Protein AF-A0A151JRZ3-F1 (afdb_monomer_lite)

Foldseek 3Di:
DDDDDDWDDPDPDTDDDDPPDDDPPPDDDDDDDPDDDDDPDDPDDDPVQQDDDDDDDDRGQKDWDADPVQLKIKIAHQDKDAQLDPPDCLVQRQADNGDIDDHRDIDIHPDHHPPDPPPDDD

Sequence (122 aa):
MSLTLTLSGKSSLLTANYFPAIDLSDGDYELGLMIFETYHTIPNVNESNNNDSDDDGGKYPITLRANYNTMRCEIRCAYRINFGLPNSIGSLLGFSSKRILRPRKWHESDVSINIMNVNVIR

Secondary structure (DSSP, 8-state):
---------SSSS-----SS----TTS------------S--TT--GGG----SSSS---SEEEEEETTTTEEEEEESS-EETTSTT-TTTTTTPPTT-EEPTTS-EE-SS-----------

Organism: NCBI:txid471704

pLDDT: mean 70.88, std 17.36, range [23.95, 93.06]

Structure (mmCIF, N/CA/C/O backbone):
data_AF-A0A151JRZ3-F1
#
_entry.id   AF-A0A151JRZ3-F1
#
loop_
_atom_site.group_PDB
_atom_site.id
_atom_site.type_symbol
_atom_site.label_atom_id
_atom_site.label_alt_id
_atom_site.label_comp_id
_atom_site.label_asym_id
_atom_site.label_entity_id
_atom_site.label_seq_id
_atom_site.pdbx_PDB_ins_code
_atom_site.Cartn_x
_atom_site.Cartn_y
_atom_site.Cartn_z
_atom_site.occupancy
_atom_site.B_iso_or_equiv
_atom_site.auth_seq_id
_atom_site.auth_comp_id
_atom_site.auth_asym_id
_atom_site.auth_atom_id
_atom_site.pdbx_PDB_model_num
ATOM 1 N N . MET A 1 1 ? -8.452 14.251 22.607 1.00 69.94 1 MET A N 1
ATOM 2 C CA . MET A 1 1 ? -7.819 12.991 23.067 1.00 69.94 1 MET A CA 1
ATOM 3 C C . MET A 1 1 ? -7.618 12.120 21.831 1.00 69.94 1 MET A C 1
ATOM 5 O O . MET A 1 1 ? -8.466 12.207 20.955 1.00 69.94 1 MET A O 1
ATOM 9 N N . SER A 1 2 ? -6.528 11.361 21.691 1.00 79.69 2 SER A N 1
ATOM 10 C CA . SER A 1 2 ? -6.328 10.478 20.527 1.00 79.69 2 SER A CA 1
ATOM 11 C C . SER A 1 2 ? -6.367 9.009 20.944 1.00 79.69 2 SER A C 1
ATOM 13 O O . SER A 1 2 ? -5.786 8.630 21.960 1.00 79.69 2 SER A O 1
ATOM 15 N N . LEU A 1 3 ? -7.067 8.187 20.160 1.00 84.25 3 LEU A N 1
ATOM 16 C CA . LEU A 1 3 ? -7.178 6.742 20.348 1.00 84.25 3 LEU A CA 1
ATOM 17 C C . LEU A 1 3 ? -6.501 6.044 19.166 1.00 84.25 3 LEU A C 1
ATOM 19 O O . LEU A 1 3 ? -6.858 6.289 18.017 1.00 84.25 3 LEU A O 1
ATOM 23 N N . THR A 1 4 ? -5.519 5.185 19.443 1.00 87.00 4 THR A N 1
ATOM 24 C CA . THR A 1 4 ? -4.847 4.389 18.404 1.00 87.00 4 THR A CA 1
ATOM 25 C C . THR A 1 4 ? -5.411 2.977 18.397 1.00 87.00 4 THR A C 1
ATOM 27 O O . THR A 1 4 ? -5.424 2.307 19.428 1.00 87.00 4 THR A O 1
ATOM 30 N N . LEU A 1 5 ? -5.865 2.530 17.226 1.00 84.25 5 LEU A N 1
ATOM 31 C CA . LEU A 1 5 ? -6.410 1.195 17.006 1.00 84.25 5 LEU A CA 1
ATOM 32 C C . LEU A 1 5 ? -5.445 0.390 16.132 1.00 84.25 5 LEU A C 1
ATOM 34 O O . LEU A 1 5 ? -5.109 0.816 15.028 1.00 84.25 5 LEU A O 1
ATOM 38 N N . THR A 1 6 ? -5.029 -0.785 16.605 1.00 84.12 6 THR A N 1
ATOM 39 C CA . THR A 1 6 ? -4.150 -1.688 15.849 1.00 84.12 6 THR A CA 1
ATOM 40 C C . THR A 1 6 ? -4.943 -2.883 15.345 1.00 84.12 6 THR A C 1
ATOM 42 O O . THR A 1 6 ? -5.546 -3.611 16.134 1.00 84.12 6 THR A O 1
ATOM 45 N N . LEU A 1 7 ? -4.906 -3.110 14.032 1.00 81.75 7 LEU A N 1
ATOM 46 C CA . LEU A 1 7 ? -5.458 -4.299 13.394 1.00 81.75 7 LEU A CA 1
ATOM 47 C C . LEU A 1 7 ? -4.323 -5.068 12.721 1.00 81.75 7 LEU A C 1
ATOM 49 O O . LEU A 1 7 ? -3.520 -4.491 11.995 1.00 81.75 7 LEU A O 1
ATOM 53 N N . SER A 1 8 ? -4.264 -6.378 12.951 1.00 80.19 8 SER A N 1
ATOM 54 C CA . SER A 1 8 ? -3.290 -7.259 12.309 1.00 80.19 8 SER A CA 1
ATOM 55 C C . SER A 1 8 ? -3.963 -8.547 11.854 1.00 80.19 8 SER A C 1
ATOM 57 O O . SER A 1 8 ? -4.920 -9.021 12.466 1.00 80.19 8 SER A O 1
ATOM 59 N N . GLY A 1 9 ? -3.487 -9.105 10.747 1.00 71.00 9 GLY A N 1
ATOM 60 C CA . GLY A 1 9 ? -4.049 -10.318 10.176 1.00 71.00 9 GLY A CA 1
ATOM 61 C C . GLY A 1 9 ? -3.301 -10.752 8.925 1.00 71.00 9 GLY A C 1
ATOM 62 O O . GLY A 1 9 ? -2.465 -10.027 8.395 1.00 71.00 9 GLY A O 1
ATOM 63 N N . LYS A 1 10 ? -3.604 -11.966 8.461 1.00 64.69 10 LYS A N 1
ATOM 64 C CA . LYS A 1 10 ? -3.050 -12.548 7.224 1.00 64.69 10 LYS A CA 1
ATOM 65 C C . LYS A 1 10 ? -4.019 -12.449 6.037 1.00 64.69 10 LYS A C 1
ATOM 67 O O . LYS A 1 10 ? -3.771 -13.040 4.994 1.00 64.69 10 LYS A O 1
ATOM 72 N N . SER A 1 11 ? -5.143 -11.761 6.226 1.00 61.94 11 SER A N 1
ATOM 73 C CA . SER A 1 11 ? -6.214 -11.610 5.242 1.00 61.94 11 SER A CA 1
ATOM 74 C C . SER A 1 11 ? -6.179 -10.216 4.619 1.00 61.94 11 SER A C 1
ATOM 76 O O . SER A 1 11 ? -5.674 -9.273 5.224 1.00 61.94 11 SER A O 1
ATOM 78 N N . SER A 1 12 ? -6.760 -10.075 3.427 1.00 59.16 12 SER A N 1
ATOM 79 C CA . SER A 1 12 ? -7.015 -8.777 2.792 1.00 59.16 12 SER A CA 1
ATOM 80 C C . SER A 1 12 ? -8.120 -7.974 3.490 1.00 59.16 12 SER A C 1
ATOM 82 O O . SER A 1 12 ? -8.258 -6.781 3.236 1.00 59.16 12 SER A O 1
ATOM 84 N N . LEU A 1 13 ? -8.914 -8.623 4.347 1.00 66.19 13 LEU A N 1
ATOM 85 C CA . LEU A 1 13 ? -9.920 -7.996 5.198 1.00 66.19 13 LEU A CA 1
ATOM 86 C C . LEU A 1 13 ? -9.453 -8.072 6.657 1.00 66.19 13 LEU A C 1
ATOM 88 O O . LEU A 1 13 ? -9.290 -9.169 7.197 1.00 66.19 13 LEU A O 1
ATOM 92 N N . LEU A 1 14 ? -9.260 -6.915 7.290 1.00 76.88 14 LEU A N 1
ATOM 93 C CA . LEU A 1 14 ? -8.973 -6.806 8.719 1.00 76.88 14 LEU A CA 1
ATOM 94 C C . LEU A 1 14 ? -10.233 -6.335 9.447 1.00 76.88 14 LEU A C 1
ATOM 96 O O . LEU A 1 14 ? -10.863 -5.358 9.049 1.00 76.88 14 LEU A O 1
ATOM 100 N N . THR A 1 15 ? -10.612 -7.037 10.511 1.00 82.50 15 THR A N 1
ATOM 101 C CA . THR A 1 15 ? -11.787 -6.709 11.326 1.00 82.50 15 THR A CA 1
ATOM 102 C C . THR A 1 15 ? -11.433 -6.893 12.793 1.00 82.50 15 THR A C 1
ATOM 104 O O . THR A 1 15 ? -10.765 -7.861 13.152 1.00 82.50 15 THR A O 1
ATOM 107 N N . ALA A 1 16 ? -11.876 -5.965 13.634 1.00 83.44 16 ALA A N 1
ATOM 108 C CA . ALA A 1 16 ? -11.714 -6.023 15.078 1.00 83.44 16 ALA A CA 1
ATOM 109 C C . ALA A 1 16 ? -13.037 -5.636 15.745 1.00 83.44 16 ALA A C 1
ATOM 111 O O . ALA A 1 16 ? -13.743 -4.755 15.257 1.00 83.44 16 ALA A O 1
ATOM 112 N N . ASN A 1 17 ? -13.360 -6.300 16.854 1.00 88.44 17 ASN A N 1
ATOM 113 C CA . ASN A 1 17 ? -14.512 -5.973 17.687 1.00 88.44 17 ASN A CA 1
ATOM 114 C C . ASN A 1 17 ? -13.999 -5.338 18.976 1.00 88.44 17 ASN A C 1
ATOM 116 O O . ASN A 1 17 ? -13.174 -5.937 19.666 1.00 88.44 17 ASN A O 1
ATOM 120 N N . TYR A 1 18 ? -14.492 -4.148 19.301 1.00 85.62 18 TYR A N 1
ATOM 121 C CA . TYR A 1 18 ? -14.115 -3.432 20.515 1.00 85.62 18 TYR A CA 1
ATOM 122 C C . TYR A 1 18 ? -15.245 -3.520 21.539 1.00 85.62 18 TYR A C 1
ATOM 124 O O . TYR A 1 18 ? -16.408 -3.289 21.202 1.00 85.62 18 TYR A O 1
ATOM 132 N N . PHE A 1 19 ? -14.897 -3.881 22.777 1.00 87.31 19 PHE A N 1
ATOM 133 C CA . PHE A 1 19 ? -15.814 -3.856 23.912 1.00 87.31 19 PHE A CA 1
ATOM 134 C C . PHE A 1 19 ? -15.153 -3.148 25.110 1.00 87.31 19 PHE A C 1
ATOM 136 O O . PHE A 1 19 ? -14.069 -3.572 25.519 1.00 87.31 19 PHE A O 1
ATOM 143 N N . PRO A 1 20 ? -15.778 -2.105 25.689 1.00 88.69 20 PRO A N 1
ATOM 144 C CA . PRO A 1 20 ? -17.051 -1.506 25.272 1.00 88.69 20 PRO A CA 1
ATOM 145 C C . PRO A 1 20 ? -16.971 -0.872 23.871 1.00 88.69 20 PRO A C 1
ATOM 147 O O . PRO A 1 20 ? -15.883 -0.682 23.328 1.00 88.69 20 PRO A O 1
ATOM 150 N N . ALA A 1 21 ? -18.132 -0.602 23.268 1.00 89.25 21 ALA A N 1
ATOM 151 C CA . ALA A 1 21 ? -18.189 0.084 21.981 1.00 89.25 21 ALA A CA 1
ATOM 152 C C . ALA A 1 21 ? -17.517 1.460 22.088 1.00 89.25 21 ALA A C 1
ATOM 154 O O . ALA A 1 21 ? -17.606 2.120 23.124 1.00 89.25 21 ALA A O 1
ATOM 155 N N . ILE A 1 22 ? -16.844 1.875 21.016 1.00 89.12 22 ILE A N 1
ATOM 156 C CA . ILE A 1 22 ? -16.230 3.200 20.950 1.00 89.12 22 ILE A CA 1
ATOM 157 C C . ILE A 1 22 ? -17.366 4.220 20.854 1.00 89.12 22 ILE A C 1
ATOM 159 O O . ILE A 1 22 ? -18.084 4.252 19.855 1.00 89.12 22 ILE A O 1
ATOM 163 N N . ASP A 1 23 ? -17.538 5.007 21.911 1.00 89.88 23 ASP A N 1
ATOM 164 C CA . ASP A 1 23 ? -18.489 6.110 21.949 1.00 89.88 23 ASP A CA 1
ATOM 165 C C . ASP A 1 23 ? -17.858 7.341 21.293 1.00 89.88 23 ASP A C 1
ATOM 167 O O . ASP A 1 23 ? -16.753 7.744 21.650 1.00 89.88 23 ASP A O 1
ATOM 171 N N . LEU A 1 24 ? -18.551 7.888 20.298 1.00 89.81 24 LEU A N 1
ATOM 172 C CA . LEU A 1 24 ? -18.152 9.073 19.535 1.00 89.81 24 LEU A CA 1
ATOM 173 C C . LEU A 1 24 ? -19.215 10.177 19.648 1.00 89.81 24 LEU A C 1
ATOM 175 O O . LEU A 1 24 ? -19.258 11.084 18.822 1.00 89.81 24 LEU A O 1
ATOM 179 N N . SER A 1 25 ? -20.138 10.066 20.609 1.00 91.94 25 SER A N 1
ATOM 180 C CA . SER A 1 25 ? -21.281 10.977 20.745 1.00 91.94 25 SER A CA 1
ATOM 181 C C . SER A 1 25 ? -20.929 12.350 21.323 1.00 91.94 25 SER A C 1
ATOM 183 O O . SER A 1 25 ? -21.756 13.259 21.288 1.00 91.94 25 SER A O 1
ATOM 185 N N . ASP A 1 26 ? -19.717 12.520 21.842 1.00 93.06 26 ASP A N 1
ATOM 186 C CA . ASP A 1 26 ? -19.262 13.710 22.558 1.00 93.06 26 ASP A CA 1
ATOM 187 C C . ASP A 1 26 ? -18.564 14.757 21.672 1.00 93.06 26 ASP A C 1
ATOM 189 O O . ASP A 1 26 ? -18.202 15.824 22.173 1.00 93.06 26 ASP A O 1
ATOM 193 N N . GLY A 1 27 ? -18.405 14.517 20.365 1.00 88.94 27 GLY A N 1
ATOM 194 C CA . GLY A 1 27 ? -17.852 15.530 19.466 1.00 88.94 27 GLY A CA 1
ATOM 195 C C . GLY A 1 27 ? -17.570 15.078 18.035 1.00 88.94 27 GLY A C 1
ATOM 196 O O . GLY A 1 27 ? -17.942 13.987 17.609 1.00 88.94 27 GLY A O 1
ATOM 197 N N . ASP A 1 28 ? -16.889 15.956 17.297 1.00 91.31 28 ASP A N 1
ATOM 198 C CA . ASP A 1 28 ? -16.458 15.716 15.921 1.00 91.31 28 ASP A CA 1
ATOM 199 C C . ASP A 1 28 ? -15.077 15.043 15.907 1.00 91.31 28 ASP A C 1
ATOM 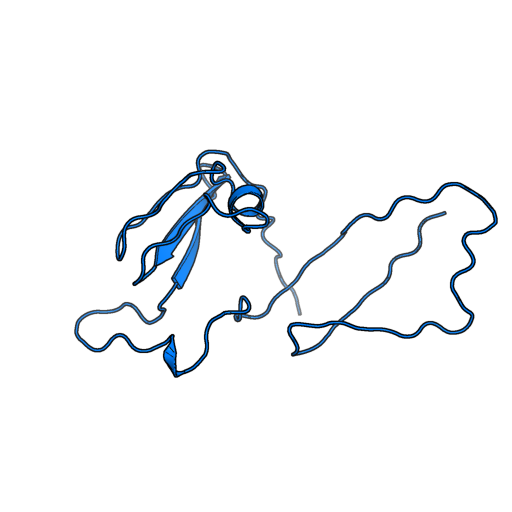201 O O . ASP A 1 28 ? -14.082 15.608 16.371 1.00 91.31 28 ASP A O 1
ATOM 205 N N . TYR A 1 29 ? -15.017 13.828 15.362 1.00 88.00 29 TYR A N 1
ATOM 206 C CA . TYR A 1 29 ? -13.808 13.008 15.306 1.00 88.00 29 TYR A CA 1
ATOM 207 C C . TYR A 1 29 ? -13.313 12.814 13.875 1.00 88.00 29 TYR A C 1
ATOM 209 O O . TYR A 1 29 ? -14.094 12.598 12.949 1.00 88.00 29 TYR A O 1
ATOM 217 N N . GLU A 1 30 ? -11.993 12.797 13.709 1.00 86.88 30 GLU A N 1
ATOM 218 C CA . GLU A 1 30 ? -11.333 12.478 12.445 1.00 86.88 30 GLU A CA 1
ATOM 219 C C . GLU A 1 30 ? -10.600 11.135 12.539 1.00 86.88 30 GLU A C 1
ATOM 221 O O . GLU A 1 30 ? -10.008 10.792 13.566 1.00 86.88 30 GLU A O 1
ATOM 226 N N . LEU A 1 31 ? -10.617 10.371 11.443 1.00 83.31 31 LEU A N 1
ATOM 227 C CA . LEU A 1 31 ? -9.893 9.107 11.322 1.00 83.31 31 LEU A CA 1
ATOM 228 C C . LEU A 1 31 ? -8.649 9.300 10.454 1.00 83.31 31 LEU A C 1
ATOM 230 O O . LEU A 1 31 ? -8.747 9.632 9.274 1.00 83.31 31 LEU A O 1
ATOM 234 N N . GLY A 1 32 ? -7.477 9.043 11.035 1.00 78.75 32 GLY A N 1
ATOM 235 C CA . GLY A 1 32 ? -6.191 9.079 10.343 1.00 78.75 32 GLY A CA 1
ATOM 236 C C . GLY A 1 32 ? -5.519 7.709 10.331 1.00 78.75 32 GLY A C 1
ATOM 237 O O . GLY A 1 32 ? -5.413 7.051 11.366 1.00 78.75 32 GLY A O 1
ATOM 238 N N . LEU A 1 33 ? -5.026 7.281 9.167 1.00 75.38 33 LEU A N 1
ATOM 239 C CA . LEU A 1 33 ? -4.161 6.106 9.071 1.00 75.38 33 LEU A CA 1
ATOM 240 C C . LEU A 1 33 ? -2.758 6.481 9.560 1.00 75.38 33 LEU A C 1
ATOM 242 O O . LEU A 1 33 ? -2.043 7.212 8.880 1.00 75.38 33 LEU A O 1
ATOM 246 N N . MET A 1 34 ? -2.370 5.977 10.732 1.00 73.12 34 MET A N 1
ATOM 247 C CA . MET A 1 34 ? -1.046 6.256 11.296 1.00 73.12 34 MET A CA 1
ATOM 248 C C . MET A 1 34 ? 0.044 5.389 10.648 1.00 73.12 34 MET A C 1
ATOM 250 O O . MET A 1 34 ? 1.091 5.901 10.263 1.00 73.12 34 MET A O 1
ATOM 254 N N . ILE A 1 35 ? -0.189 4.074 10.546 1.00 74.19 35 ILE A N 1
ATOM 255 C CA . ILE A 1 35 ? 0.802 3.079 10.106 1.00 74.19 35 ILE A CA 1
ATOM 256 C C . ILE A 1 35 ? 0.099 1.992 9.280 1.00 74.19 35 ILE A C 1
ATOM 258 O O . ILE A 1 35 ? -0.978 1.527 9.650 1.00 74.19 35 ILE A O 1
ATOM 262 N N . PHE A 1 36 ? 0.727 1.565 8.181 1.00 74.94 36 PHE A N 1
ATOM 263 C CA . PHE A 1 36 ? 0.307 0.412 7.381 1.00 74.94 36 PHE A CA 1
ATOM 264 C C . PHE A 1 36 ? 1.521 -0.451 7.039 1.00 74.94 36 PHE A C 1
ATOM 266 O O . PHE A 1 36 ? 2.393 -0.040 6.274 1.00 74.94 36 PHE A O 1
ATOM 273 N N . GLU A 1 37 ? 1.567 -1.654 7.604 1.00 66.56 37 GLU A N 1
ATOM 274 C CA . GLU A 1 37 ? 2.651 -2.612 7.400 1.00 66.56 37 GLU A CA 1
ATOM 275 C C . GLU A 1 37 ? 2.127 -3.849 6.674 1.00 66.56 37 GLU A C 1
ATOM 277 O O . GLU A 1 37 ? 1.135 -4.457 7.077 1.00 66.56 37 GLU A O 1
ATOM 282 N N . THR A 1 38 ? 2.813 -4.252 5.604 1.00 61.25 38 THR A N 1
ATOM 283 C CA . THR A 1 38 ? 2.529 -5.508 4.902 1.00 61.25 38 THR A CA 1
ATOM 284 C C . THR A 1 38 ? 3.816 -6.302 4.749 1.00 61.25 38 THR A C 1
ATOM 286 O O . THR A 1 38 ? 4.847 -5.776 4.332 1.0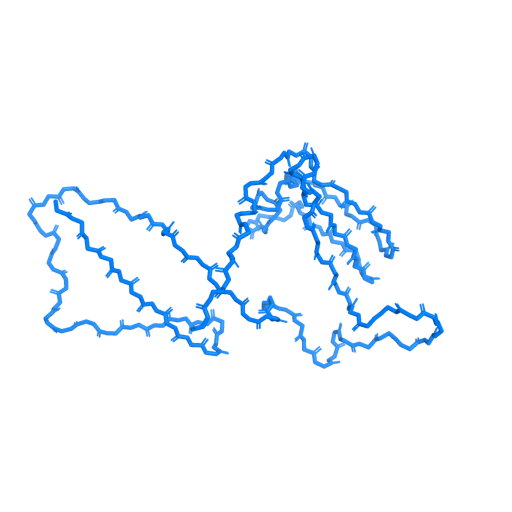0 61.25 38 THR A O 1
ATOM 289 N N . TYR A 1 39 ? 3.768 -7.587 5.093 1.00 50.28 39 TYR A N 1
ATOM 290 C CA . TYR A 1 39 ? 4.909 -8.483 4.952 1.00 50.28 39 TYR A CA 1
ATOM 291 C C . TYR A 1 39 ? 4.826 -9.201 3.601 1.00 50.28 39 TYR A C 1
ATOM 293 O O . TYR A 1 39 ? 4.062 -10.150 3.442 1.00 50.28 39 TYR A O 1
ATOM 301 N N . HIS A 1 40 ? 5.625 -8.745 2.631 1.00 46.25 40 HIS A N 1
ATOM 302 C CA . HIS A 1 40 ? 5.931 -9.418 1.354 1.00 46.25 40 HIS A CA 1
ATOM 303 C C . HIS A 1 40 ? 4.754 -9.784 0.427 1.00 46.25 40 HIS A C 1
ATOM 305 O O . HIS A 1 40 ? 4.983 -10.393 -0.613 1.00 46.25 40 HIS A O 1
ATOM 311 N N . THR A 1 41 ? 3.513 -9.409 0.747 1.00 43.06 41 THR A N 1
ATOM 312 C CA . THR A 1 41 ? 2.340 -9.731 -0.076 1.00 43.06 41 THR A CA 1
ATOM 313 C C . THR A 1 41 ? 1.432 -8.515 -0.166 1.00 43.06 41 THR A C 1
ATOM 315 O O . THR A 1 41 ? 0.595 -8.270 0.698 1.00 43.06 41 THR A O 1
ATOM 318 N N . ILE A 1 42 ? 1.601 -7.738 -1.234 1.00 48.38 42 ILE A N 1
ATOM 319 C CA . ILE A 1 42 ? 0.555 -6.820 -1.683 1.00 48.38 42 ILE A CA 1
ATOM 320 C C . ILE A 1 42 ? -0.579 -7.703 -2.228 1.00 48.38 42 ILE A C 1
ATOM 322 O O . ILE A 1 42 ? -0.300 -8.627 -3.000 1.00 48.38 42 ILE A O 1
ATOM 326 N N . PRO A 1 43 ? -1.843 -7.475 -1.840 1.00 40.38 43 PRO A N 1
ATOM 327 C CA . PRO A 1 43 ? -2.950 -8.350 -2.202 1.00 40.38 43 PRO A CA 1
ATOM 328 C C . PRO A 1 43 ? -3.270 -8.234 -3.700 1.00 40.38 43 PRO A C 1
ATOM 330 O O . PRO A 1 43 ? -4.071 -7.395 -4.088 1.00 40.38 43 PRO A O 1
ATOM 333 N N . ASN A 1 44 ? -2.611 -9.045 -4.539 1.00 41.72 44 ASN A N 1
ATOM 334 C CA . ASN A 1 44 ? -3.113 -9.543 -5.836 1.00 41.72 44 ASN A CA 1
ATOM 335 C C . ASN A 1 44 ? -2.207 -10.614 -6.502 1.00 41.72 44 ASN A C 1
ATOM 337 O O . ASN A 1 44 ? -2.287 -10.837 -7.713 1.00 41.72 44 ASN A O 1
ATOM 341 N N . VAL A 1 45 ? -1.299 -11.248 -5.750 1.00 40.94 45 VAL A N 1
ATOM 342 C CA . VAL A 1 45 ? -0.371 -12.263 -6.277 1.00 40.94 45 VAL A CA 1
ATOM 343 C C . VAL A 1 45 ? -0.802 -13.631 -5.749 1.00 40.94 45 VAL A C 1
ATOM 345 O O . VAL A 1 45 ? -0.557 -13.958 -4.594 1.00 40.94 45 VAL A O 1
ATOM 348 N N . ASN A 1 46 ? -1.496 -14.409 -6.576 1.00 43.38 46 ASN A N 1
ATOM 349 C CA . ASN A 1 46 ? -1.771 -15.827 -6.333 1.00 43.38 46 ASN A CA 1
ATOM 350 C C . ASN A 1 46 ? -0.836 -16.682 -7.219 1.00 43.38 46 ASN A C 1
ATOM 352 O O . ASN A 1 46 ? -0.146 -16.144 -8.090 1.00 43.38 46 ASN A O 1
ATOM 356 N N . GLU A 1 47 ? -0.806 -18.001 -7.018 1.00 41.53 47 GLU A N 1
ATOM 357 C CA . GLU A 1 47 ? 0.045 -18.912 -7.806 1.00 41.53 47 GLU A CA 1
ATOM 358 C C . GLU A 1 47 ? -0.214 -18.814 -9.322 1.00 41.53 47 GLU A C 1
ATOM 360 O O . GLU A 1 47 ? 0.722 -18.919 -10.109 1.00 41.53 47 GLU A O 1
ATOM 365 N N . SER A 1 48 ? -1.447 -18.501 -9.745 1.00 45.06 48 SER A N 1
ATOM 366 C CA . SER A 1 48 ? -1.784 -18.297 -11.163 1.00 45.06 48 SER A CA 1
ATOM 367 C C . SER A 1 48 ? -1.259 -16.983 -11.760 1.00 45.06 48 SER A C 1
ATOM 369 O O . SER A 1 48 ? -1.151 -16.870 -12.977 1.00 45.06 48 SER A O 1
ATOM 371 N N . ASN A 1 49 ? -0.907 -15.999 -10.927 1.00 47.03 49 ASN A N 1
ATOM 372 C CA . ASN A 1 49 ? -0.398 -14.685 -11.341 1.00 47.03 49 ASN A CA 1
ATOM 373 C C . ASN A 1 49 ? 1.132 -14.580 -11.159 1.00 47.03 49 ASN A C 1
ATOM 375 O O . ASN A 1 49 ? 1.719 -13.534 -11.443 1.00 47.03 49 ASN A O 1
ATOM 379 N N . ASN A 1 50 ? 1.761 -15.650 -10.656 1.00 40.38 50 ASN A N 1
ATOM 380 C CA . ASN A 1 50 ? 3.163 -15.741 -10.245 1.00 40.38 50 ASN A CA 1
ATOM 381 C C . ASN A 1 50 ? 3.938 -16.809 -11.040 1.00 40.38 50 ASN A C 1
ATOM 383 O O . ASN A 1 50 ? 4.713 -17.569 -10.465 1.00 40.38 50 ASN A O 1
ATOM 387 N N . ASN A 1 51 ? 3.728 -16.892 -12.353 1.00 39.28 51 ASN A N 1
ATOM 388 C CA . ASN A 1 51 ? 4.563 -17.726 -13.214 1.00 39.28 51 ASN A CA 1
ATOM 389 C C . ASN A 1 51 ? 5.201 -16.870 -14.311 1.00 39.28 51 ASN A C 1
ATOM 391 O O . ASN A 1 51 ? 4.497 -16.339 -15.167 1.00 39.28 51 ASN A O 1
ATOM 395 N N . ASP A 1 52 ? 6.524 -16.737 -14.259 1.00 42.78 52 ASP A N 1
ATOM 396 C CA . ASP A 1 52 ? 7.336 -16.337 -15.407 1.00 42.78 52 ASP A CA 1
ATOM 397 C C . ASP A 1 52 ? 8.569 -17.255 -15.429 1.00 42.78 52 ASP A C 1
ATOM 399 O O . ASP A 1 52 ? 9.551 -17.041 -14.720 1.00 42.78 52 ASP A O 1
ATOM 403 N N . SER A 1 53 ? 8.440 -18.350 -16.172 1.00 44.59 53 SER A N 1
ATOM 404 C CA . SER A 1 53 ? 9.537 -19.163 -16.709 1.00 44.59 53 SER A CA 1
ATOM 405 C C . SER A 1 53 ? 9.851 -18.579 -18.097 1.00 44.59 53 SER A C 1
ATOM 407 O O . SER A 1 53 ? 8.935 -18.211 -18.826 1.00 44.59 53 SER A O 1
ATOM 409 N N . ASP A 1 54 ? 11.078 -18.386 -18.560 1.00 54.25 54 ASP A N 1
ATOM 410 C CA . ASP A 1 54 ? 12.392 -18.816 -18.110 1.00 54.25 54 ASP A CA 1
ATOM 411 C C . ASP A 1 54 ? 13.428 -17.776 -18.581 1.00 54.25 54 ASP A C 1
ATOM 413 O O . ASP A 1 54 ? 13.206 -17.049 -19.552 1.00 54.25 54 ASP A O 1
ATOM 417 N N . ASP A 1 55 ? 14.580 -17.804 -17.917 1.00 55.38 55 ASP A N 1
ATOM 418 C CA . ASP A 1 55 ? 15.870 -17.222 -18.300 1.00 55.38 55 ASP A CA 1
ATOM 419 C C . ASP A 1 55 ? 16.207 -15.801 -17.781 1.00 55.38 55 ASP A C 1
ATOM 421 O O . ASP A 1 55 ? 15.695 -14.766 -18.207 1.00 55.38 55 ASP A O 1
ATOM 425 N N . ASP A 1 56 ? 17.137 -15.826 -16.820 1.00 49.84 56 ASP A N 1
ATOM 426 C CA . ASP A 1 56 ? 17.890 -14.755 -16.158 1.00 49.84 56 ASP A CA 1
ATOM 427 C C . ASP A 1 56 ? 17.163 -13.802 -15.168 1.00 49.84 56 ASP A C 1
ATOM 429 O O . ASP A 1 56 ? 16.867 -12.632 -15.420 1.00 49.84 56 ASP A O 1
ATOM 433 N N . GLY A 1 57 ? 16.969 -14.294 -13.934 1.00 48.84 57 GLY A N 1
ATOM 434 C CA . GLY A 1 57 ? 17.223 -13.477 -12.733 1.00 48.84 57 GLY A CA 1
ATOM 435 C C . GLY A 1 57 ? 16.137 -12.513 -12.221 1.00 48.84 57 GLY A C 1
ATOM 436 O O . GLY A 1 57 ? 16.476 -11.510 -11.592 1.00 48.84 57 GLY A O 1
ATOM 437 N N . GLY A 1 58 ? 14.840 -12.784 -12.417 1.00 45.62 58 GLY A N 1
ATOM 438 C CA . GLY A 1 58 ? 13.751 -11.902 -11.952 1.00 45.62 58 GLY A CA 1
ATOM 439 C C . GLY A 1 58 ? 12.605 -12.615 -11.232 1.00 45.62 58 GLY A C 1
ATOM 440 O O . GLY A 1 58 ? 11.552 -12.832 -11.810 1.00 45.62 58 GLY A O 1
ATOM 441 N N . LYS A 1 59 ? 12.789 -12.918 -9.945 1.00 52.81 59 LYS A N 1
ATOM 442 C CA . LYS A 1 59 ? 11.929 -13.753 -9.078 1.00 52.81 59 LYS A CA 1
ATOM 443 C C . LYS A 1 59 ? 10.495 -13.238 -8.793 1.00 52.81 59 LYS A C 1
ATOM 445 O O . LYS A 1 59 ? 9.791 -13.883 -8.023 1.00 52.81 59 LYS A O 1
ATOM 450 N N . TYR A 1 60 ? 10.038 -12.108 -9.352 1.00 52.41 60 TYR A N 1
ATOM 451 C CA . TYR A 1 60 ? 8.766 -11.492 -8.930 1.00 52.41 60 TYR A CA 1
ATOM 452 C C . TYR A 1 60 ? 7.946 -10.880 -10.088 1.00 52.41 60 TYR A C 1
ATOM 454 O O . TYR A 1 60 ? 8.465 -10.021 -10.807 1.00 52.41 60 TYR A O 1
ATOM 462 N N . PRO A 1 61 ? 6.645 -11.221 -10.228 1.00 64.38 61 PRO A N 1
ATOM 463 C CA . PRO A 1 61 ? 5.753 -10.719 -11.282 1.00 64.38 61 PRO A CA 1
ATOM 464 C C . PRO A 1 61 ? 5.510 -9.212 -11.172 1.00 64.38 61 PRO A C 1
ATOM 466 O O . PRO A 1 61 ? 5.196 -8.558 -12.164 1.00 64.38 61 PRO A O 1
ATOM 469 N N . ILE A 1 62 ? 5.701 -8.649 -9.979 1.00 69.12 62 ILE A N 1
ATOM 470 C CA . ILE A 1 62 ? 5.715 -7.219 -9.698 1.00 69.12 62 ILE A CA 1
ATOM 471 C C . ILE A 1 62 ? 6.838 -6.934 -8.698 1.00 69.12 62 ILE A C 1
ATOM 473 O O . ILE A 1 62 ? 6.963 -7.601 -7.677 1.00 69.12 62 ILE A O 1
ATOM 477 N N . THR A 1 63 ? 7.686 -5.961 -9.003 1.00 72.69 63 THR A N 1
ATOM 478 C CA . THR A 1 63 ? 8.754 -5.476 -8.127 1.00 72.69 63 THR A CA 1
ATOM 479 C C . THR A 1 63 ? 8.550 -3.987 -7.909 1.00 72.69 63 THR A C 1
ATOM 481 O O . THR A 1 63 ? 8.379 -3.237 -8.871 1.00 72.69 63 THR A O 1
ATOM 484 N N . LEU A 1 64 ? 8.581 -3.572 -6.647 1.00 73.50 64 LEU A N 1
ATOM 485 C CA . LEU A 1 64 ? 8.513 -2.183 -6.213 1.00 73.50 64 LEU A CA 1
ATOM 486 C C . LEU A 1 64 ? 9.782 -1.867 -5.433 1.00 73.50 64 LEU A C 1
ATOM 488 O O . LEU A 1 64 ? 10.205 -2.664 -4.597 1.00 73.50 64 LEU A O 1
ATOM 492 N N . ARG A 1 65 ? 10.381 -0.710 -5.687 1.00 70.88 65 ARG A N 1
ATOM 493 C CA . ARG A 1 65 ? 11.496 -0.195 -4.891 1.00 70.88 65 ARG A CA 1
ATOM 494 C C . ARG A 1 65 ? 11.387 1.314 -4.744 1.00 70.88 65 ARG A C 1
ATOM 496 O O . ARG A 1 65 ? 10.823 1.983 -5.603 1.00 70.88 65 ARG A O 1
ATOM 503 N N . ALA A 1 66 ? 11.928 1.840 -3.655 1.00 72.62 66 ALA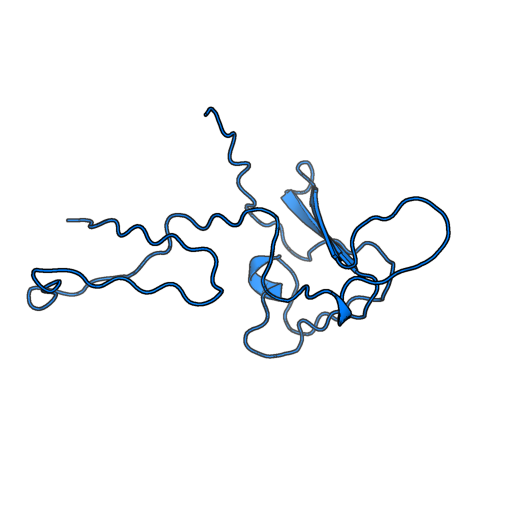 A N 1
ATOM 504 C CA . ALA A 1 66 ? 12.080 3.274 -3.474 1.00 72.62 66 ALA A CA 1
ATOM 505 C C . ALA A 1 66 ? 13.440 3.717 -4.025 1.00 72.62 66 ALA A C 1
ATOM 507 O O . ALA A 1 66 ? 14.460 3.081 -3.755 1.00 72.62 66 ALA A O 1
ATOM 508 N N . ASN A 1 67 ? 13.463 4.826 -4.758 1.00 74.69 67 ASN A N 1
ATOM 509 C CA . ASN A 1 67 ? 14.688 5.549 -5.057 1.00 74.69 67 ASN A CA 1
ATOM 510 C C . ASN A 1 67 ? 14.867 6.646 -4.005 1.00 74.69 67 ASN A C 1
ATOM 512 O O . ASN A 1 67 ? 14.226 7.693 -4.071 1.00 74.69 67 ASN A O 1
ATOM 516 N N . TYR A 1 68 ? 15.743 6.403 -3.030 1.00 71.06 68 TYR A N 1
ATOM 517 C CA . TYR A 1 68 ? 15.983 7.327 -1.917 1.00 71.06 68 TYR A CA 1
ATOM 518 C C . TYR A 1 68 ? 16.629 8.654 -2.342 1.00 71.06 68 TYR A C 1
ATOM 520 O O . TYR A 1 68 ? 16.519 9.631 -1.610 1.00 71.06 68 TYR A O 1
ATOM 528 N N . ASN A 1 69 ? 17.251 8.721 -3.526 1.00 76.44 69 ASN A N 1
ATOM 529 C CA . ASN A 1 69 ? 17.817 9.969 -4.044 1.00 76.44 69 ASN A CA 1
ATOM 530 C C . ASN A 1 69 ? 16.730 10.889 -4.612 1.00 76.44 69 ASN A C 1
ATOM 532 O O . ASN A 1 69 ? 16.775 12.098 -4.410 1.00 76.44 69 ASN A O 1
ATOM 536 N N . THR A 1 70 ? 15.752 10.325 -5.330 1.00 77.38 70 THR A N 1
ATOM 537 C CA . THR A 1 70 ? 14.655 11.095 -5.948 1.00 77.38 70 THR A CA 1
ATOM 538 C C . THR A 1 70 ? 13.393 11.135 -5.083 1.00 77.38 70 THR A C 1
ATOM 540 O O . THR A 1 70 ? 12.451 11.874 -5.380 1.00 77.38 70 THR A O 1
ATOM 543 N N . MET A 1 71 ? 13.371 10.354 -3.998 1.00 79.12 71 MET A N 1
ATOM 544 C CA . MET A 1 71 ? 12.195 10.059 -3.177 1.00 79.12 71 MET A CA 1
ATOM 545 C C . MET A 1 71 ? 11.017 9.539 -4.011 1.00 79.12 71 MET A C 1
ATOM 547 O O . MET A 1 71 ? 9.873 9.876 -3.737 1.00 79.12 71 MET A O 1
ATOM 551 N N . ARG A 1 72 ? 11.270 8.761 -5.068 1.00 82.25 72 ARG A N 1
ATOM 552 C CA . ARG A 1 72 ? 10.231 8.255 -5.985 1.00 82.25 72 ARG A CA 1
ATOM 553 C C . ARG A 1 72 ? 10.085 6.740 -5.912 1.00 82.25 72 ARG A C 1
ATOM 555 O O . ARG A 1 72 ? 11.012 6.029 -5.525 1.00 82.25 72 ARG A O 1
ATOM 562 N N . CYS A 1 73 ? 8.911 6.245 -6.296 1.00 81.00 73 CYS A N 1
ATOM 563 C CA . CYS A 1 73 ? 8.665 4.817 -6.469 1.00 81.00 73 CYS A CA 1
ATOM 564 C C . CYS A 1 73 ? 9.187 4.364 -7.825 1.00 81.00 73 CYS A C 1
ATOM 566 O O . CYS A 1 73 ? 8.904 5.006 -8.831 1.00 81.00 73 CYS A O 1
ATOM 568 N N . GLU A 1 74 ? 9.836 3.213 -7.889 1.00 83.56 74 GLU A N 1
ATOM 569 C CA . GLU A 1 74 ? 10.092 2.508 -9.135 1.00 83.56 74 GLU A CA 1
ATOM 570 C C . GLU A 1 74 ? 9.352 1.175 -9.128 1.00 83.56 74 GLU A C 1
ATOM 572 O O . GLU A 1 74 ? 9.436 0.395 -8.177 1.00 83.56 74 GLU A O 1
ATOM 577 N N . ILE A 1 75 ? 8.643 0.902 -10.217 1.00 83.50 75 ILE A N 1
ATOM 578 C CA . ILE A 1 75 ? 7.840 -0.304 -10.392 1.00 83.50 75 ILE A CA 1
ATOM 579 C C . ILE A 1 75 ? 8.220 -1.007 -11.693 1.00 83.50 75 ILE A C 1
ATOM 581 O O . ILE A 1 75 ? 8.360 -0.383 -12.748 1.00 83.50 75 ILE A O 1
ATOM 585 N N . ARG A 1 76 ? 8.360 -2.328 -11.630 1.00 80.81 76 ARG A N 1
ATOM 586 C CA . ARG A 1 76 ? 8.478 -3.219 -12.787 1.00 80.81 76 ARG A CA 1
ATOM 587 C C . ARG A 1 76 ? 7.469 -4.335 -12.617 1.00 80.81 76 ARG A C 1
ATOM 589 O O . ARG A 1 76 ? 7.360 -4.904 -11.541 1.00 80.81 76 ARG A O 1
ATOM 596 N N . CYS A 1 77 ? 6.738 -4.657 -13.671 1.00 77.75 77 CYS A N 1
ATOM 597 C CA . CYS A 1 77 ? 5.755 -5.733 -13.645 1.00 77.75 77 CYS A CA 1
ATOM 598 C C . CYS A 1 77 ? 5.824 -6.524 -14.944 1.00 77.75 77 CYS A C 1
ATOM 600 O O . CYS A 1 77 ? 6.047 -5.933 -16.000 1.00 77.75 77 CYS A O 1
ATOM 602 N N . ALA A 1 78 ? 5.637 -7.839 -14.879 1.00 73.75 78 ALA A N 1
ATOM 603 C CA . ALA A 1 78 ? 5.542 -8.705 -16.052 1.00 73.75 78 ALA A CA 1
ATOM 604 C C . ALA A 1 78 ? 4.334 -8.344 -16.934 1.00 73.75 78 ALA A C 1
ATOM 606 O O . ALA A 1 78 ? 4.362 -8.576 -18.138 1.00 73.75 78 ALA A O 1
ATOM 607 N N . TYR A 1 79 ? 3.320 -7.700 -16.351 1.00 79.25 79 TYR A N 1
ATOM 608 C CA . TYR A 1 79 ? 2.079 -7.309 -17.008 1.00 79.25 79 TYR A CA 1
ATOM 609 C C . TYR A 1 79 ? 1.906 -5.789 -17.082 1.00 79.25 79 TYR A C 1
ATOM 611 O O . TYR A 1 79 ? 2.607 -5.002 -16.441 1.00 79.25 79 TYR A O 1
ATOM 619 N N . ARG A 1 80 ? 0.940 -5.362 -17.898 1.00 81.00 80 ARG A N 1
ATOM 620 C CA . ARG A 1 80 ? 0.559 -3.954 -18.042 1.00 81.00 80 ARG A CA 1
ATOM 621 C C . ARG A 1 80 ? -0.160 -3.493 -16.775 1.00 81.00 80 ARG A C 1
ATOM 623 O O . ARG A 1 80 ? -1.110 -4.139 -16.349 1.00 81.00 80 ARG A O 1
ATOM 630 N N . ILE A 1 81 ? 0.233 -2.344 -16.226 1.00 83.12 81 ILE A N 1
ATOM 631 C CA . ILE A 1 81 ? -0.445 -1.731 -15.071 1.00 83.12 81 ILE A CA 1
ATOM 632 C C . ILE A 1 81 ? -1.245 -0.524 -15.549 1.00 83.12 81 ILE A C 1
ATOM 634 O O . ILE A 1 81 ? -0.731 0.294 -16.312 1.00 83.12 81 ILE A O 1
ATOM 638 N N . ASN A 1 82 ? -2.499 -0.408 -15.112 1.00 83.69 82 ASN A N 1
ATOM 639 C CA . ASN A 1 82 ? -3.382 0.699 -15.465 1.00 83.69 82 ASN A CA 1
ATOM 640 C C . ASN A 1 82 ? -3.838 1.459 -14.209 1.00 83.69 82 ASN A C 1
ATOM 642 O O . ASN A 1 82 ? -4.745 1.017 -13.509 1.00 83.69 82 ASN A O 1
ATOM 646 N N . PHE A 1 83 ? -3.247 2.630 -13.967 1.00 84.69 83 PHE A N 1
ATOM 647 C CA . PHE A 1 83 ? -3.662 3.580 -12.927 1.00 84.69 83 PHE A CA 1
ATOM 648 C C . PHE A 1 83 ? -4.741 4.565 -13.410 1.00 84.69 83 PHE A C 1
ATOM 650 O O . PHE A 1 83 ? -5.072 5.534 -12.733 1.00 84.69 83 PHE A O 1
ATOM 657 N N . GLY A 1 84 ? -5.295 4.359 -14.607 1.00 78.56 84 GLY A N 1
ATOM 658 C CA . GLY A 1 84 ? -6.465 5.088 -15.102 1.00 78.56 84 GLY A CA 1
ATOM 659 C C . GLY A 1 84 ? -7.790 4.621 -14.517 1.00 78.56 84 GLY A C 1
ATOM 660 O O . GLY A 1 84 ? -8.796 5.297 -14.711 1.00 78.56 84 GLY A O 1
ATOM 661 N N . LEU A 1 85 ? -7.801 3.492 -13.808 1.00 77.12 85 LEU A N 1
ATOM 662 C CA . LEU A 1 85 ? -8.992 3.005 -13.127 1.00 77.12 85 LEU A CA 1
ATOM 663 C C . LEU A 1 85 ? -9.236 3.800 -11.830 1.00 77.12 85 LEU A C 1
ATOM 665 O O . LEU A 1 85 ? -8.270 4.116 -11.121 1.00 77.12 85 LEU A O 1
ATOM 669 N N . PRO A 1 86 ? -10.504 4.118 -11.502 1.00 74.56 86 PRO A N 1
ATOM 670 C CA . PRO A 1 86 ? -10.844 4.701 -10.209 1.00 74.56 86 PRO A CA 1
ATOM 671 C C . PRO A 1 86 ? -10.441 3.746 -9.076 1.00 74.56 86 PRO A C 1
ATOM 673 O O . PRO A 1 86 ? -10.422 2.530 -9.264 1.00 74.56 86 PRO A O 1
ATOM 676 N N . ASN A 1 87 ? -10.111 4.300 -7.905 1.00 73.88 87 ASN A N 1
ATOM 677 C CA . ASN A 1 87 ? -9.659 3.549 -6.722 1.00 73.88 87 ASN A CA 1
ATOM 678 C C . ASN A 1 87 ? -8.383 2.711 -6.939 1.00 73.88 87 ASN A C 1
ATOM 680 O O . ASN A 1 87 ? -8.170 1.705 -6.266 1.00 73.88 87 ASN A O 1
ATOM 684 N N . SER A 1 88 ? -7.518 3.115 -7.874 1.00 73.31 88 SER A N 1
ATOM 685 C CA . SER A 1 88 ? -6.199 2.498 -8.019 1.00 73.31 88 SER A CA 1
ATOM 686 C C . SER A 1 88 ? -5.216 3.014 -6.963 1.00 73.31 88 SER A C 1
ATOM 688 O O . SER A 1 88 ? -5.273 4.167 -6.542 1.00 73.31 88 SER A O 1
ATOM 690 N N . ILE A 1 89 ? -4.240 2.181 -6.600 1.00 74.81 89 ILE A N 1
ATOM 691 C CA . ILE A 1 89 ? -3.135 2.543 -5.694 1.00 74.81 89 ILE A CA 1
ATOM 692 C C . ILE A 1 89 ? -2.115 3.506 -6.342 1.00 74.81 89 ILE A C 1
ATOM 694 O O . ILE A 1 89 ? -1.089 3.826 -5.748 1.00 74.81 89 ILE A O 1
ATOM 698 N N . GLY A 1 90 ? -2.377 3.966 -7.574 1.00 79.56 90 GLY A N 1
ATOM 699 C CA . GLY A 1 90 ? -1.467 4.815 -8.342 1.00 79.56 90 GLY A CA 1
ATOM 700 C C . GLY A 1 90 ? -1.101 6.092 -7.600 1.00 79.56 90 GLY A C 1
ATOM 701 O O . GLY A 1 90 ? 0.082 6.384 -7.473 1.00 79.56 90 GLY A O 1
ATOM 702 N N . SER A 1 91 ? -2.086 6.786 -7.024 1.00 80.12 91 SER A N 1
ATOM 703 C CA . SER A 1 91 ? -1.854 8.009 -6.245 1.00 80.12 91 SER A CA 1
ATOM 704 C C . SER A 1 91 ? -0.964 7.769 -5.024 1.00 80.12 91 SER A C 1
ATOM 706 O O . SER A 1 91 ? -0.057 8.558 -4.777 1.00 80.12 91 SER A O 1
ATOM 708 N N . LEU A 1 92 ? -1.164 6.655 -4.310 1.00 76.62 92 LEU A N 1
ATOM 709 C CA . LEU A 1 92 ? -0.340 6.267 -3.160 1.00 76.62 92 LEU A CA 1
ATOM 710 C C . LEU A 1 92 ? 1.113 5.982 -3.567 1.00 76.62 92 LEU A C 1
ATOM 712 O O . LEU A 1 92 ? 2.043 6.326 -2.846 1.00 76.62 92 LEU A O 1
ATOM 716 N N . LEU A 1 93 ? 1.309 5.380 -4.741 1.00 78.19 93 LEU A N 1
ATOM 717 C CA . LEU A 1 93 ? 2.629 5.106 -5.312 1.00 78.19 93 LEU A CA 1
ATOM 718 C C . LEU A 1 93 ? 3.208 6.294 -6.105 1.00 78.19 93 LEU A C 1
ATOM 720 O O . LEU A 1 93 ? 4.276 6.166 -6.701 1.00 78.19 93 LEU A O 1
ATOM 724 N N . GLY A 1 94 ? 2.526 7.443 -6.135 1.00 85.06 94 GLY A N 1
ATOM 725 C CA . GLY A 1 94 ? 2.988 8.664 -6.802 1.00 85.06 94 GLY A CA 1
ATOM 726 C C . GLY A 1 94 ? 2.827 8.673 -8.323 1.00 85.06 94 GLY A C 1
ATOM 727 O O . GLY A 1 94 ? 3.461 9.478 -9.005 1.00 85.06 94 GLY A O 1
ATOM 728 N N . PHE A 1 95 ? 2.020 7.774 -8.879 1.00 87.50 95 PHE A N 1
ATOM 729 C CA . PHE A 1 95 ? 1.661 7.737 -10.294 1.00 87.50 95 PHE A CA 1
ATOM 730 C C . PHE A 1 95 ? 0.370 8.521 -10.539 1.00 87.50 95 PHE A C 1
ATOM 732 O O . PHE A 1 95 ? -0.619 8.383 -9.818 1.00 87.50 95 PHE A O 1
ATOM 739 N N . SER A 1 96 ? 0.361 9.318 -11.601 1.00 87.19 96 SER A N 1
ATOM 740 C CA . SER A 1 96 ? -0.795 10.115 -12.000 1.00 87.19 96 SER A CA 1
ATOM 741 C C . SER A 1 96 ? -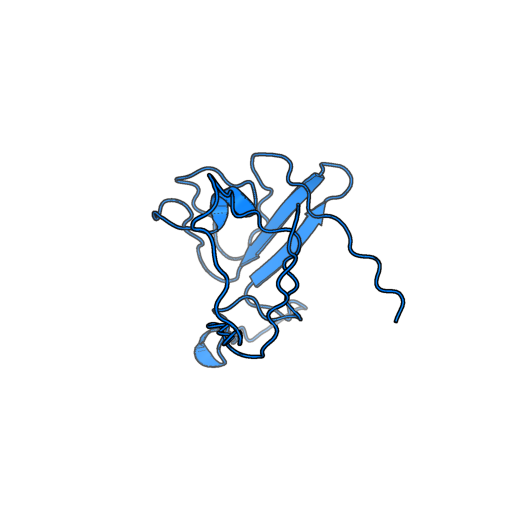1.975 9.233 -12.403 1.00 87.19 96 SER A C 1
ATOM 743 O O . SER A 1 96 ? -1.822 8.199 -13.065 1.00 87.19 96 SER A O 1
ATOM 745 N N . SER A 1 97 ? -3.181 9.679 -12.053 1.00 73.00 97 SER A N 1
ATOM 746 C CA . SER A 1 97 ? -4.420 9.083 -12.541 1.00 73.00 97 SER A CA 1
ATOM 747 C C . SER A 1 97 ? -4.420 9.151 -14.072 1.00 73.00 97 SER A C 1
ATOM 749 O O . SER A 1 97 ? -4.176 10.209 -14.647 1.00 73.00 97 SER A O 1
ATOM 751 N N . LYS A 1 98 ? -4.658 8.010 -14.737 1.00 80.25 98 LYS A N 1
ATOM 752 C CA . LYS A 1 98 ? -4.522 7.747 -16.201 1.00 80.25 98 LYS A CA 1
ATOM 753 C C . LYS A 1 98 ? -3.179 7.184 -16.660 1.00 80.25 98 LYS A C 1
ATOM 755 O O . LYS A 1 98 ? -3.038 6.856 -17.840 1.00 80.25 98 LYS A O 1
ATOM 760 N N . ARG A 1 99 ? -2.203 7.005 -15.772 1.00 83.25 99 ARG A N 1
ATOM 761 C CA . ARG A 1 99 ? -0.921 6.426 -16.171 1.00 83.25 99 ARG A CA 1
ATOM 762 C C . ARG A 1 99 ? -1.043 4.930 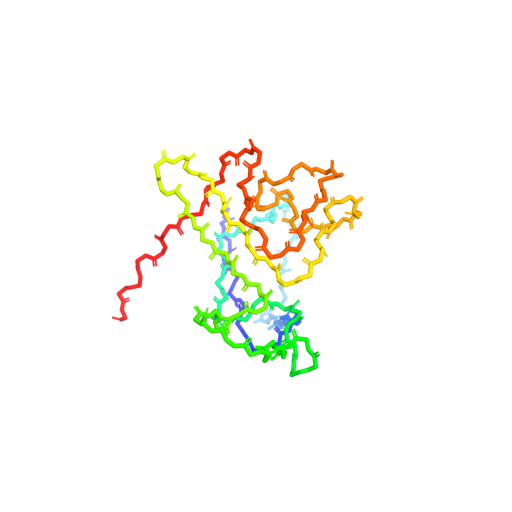-16.458 1.00 83.25 99 ARG A C 1
ATOM 764 O O . ARG A 1 99 ? -1.613 4.165 -15.686 1.00 83.25 99 ARG A O 1
ATOM 771 N N . ILE A 1 100 ? -0.478 4.516 -17.588 1.00 86.12 100 ILE A N 1
ATOM 772 C CA . ILE A 1 100 ? -0.436 3.122 -18.025 1.00 86.12 100 ILE A CA 1
ATOM 773 C C . ILE A 1 100 ? 1.025 2.715 -18.178 1.00 86.12 100 ILE A C 1
ATOM 775 O O . ILE A 1 100 ? 1.759 3.292 -18.982 1.00 86.12 100 ILE A O 1
ATOM 779 N N . LEU A 1 101 ? 1.439 1.701 -17.427 1.00 86.81 101 LEU A N 1
ATOM 780 C CA . LEU A 1 101 ? 2.811 1.219 -17.417 1.00 86.81 101 LEU A CA 1
ATOM 781 C C . LEU A 1 101 ? 2.978 0.034 -18.359 1.00 86.81 101 LEU A C 1
ATOM 783 O O . LEU A 1 101 ? 2.165 -0.894 -18.379 1.00 86.81 101 LEU A O 1
ATOM 787 N N . ARG A 1 102 ? 4.053 0.075 -19.146 1.00 85.75 102 ARG A N 1
ATOM 788 C CA . ARG A 1 102 ? 4.395 -0.994 -20.086 1.00 85.75 102 ARG A CA 1
ATOM 789 C C . ARG A 1 102 ? 4.973 -2.212 -19.348 1.00 85.75 102 ARG A C 1
ATOM 791 O O . ARG A 1 102 ? 5.783 -2.002 -18.441 1.00 85.75 102 ARG A O 1
ATOM 798 N N . PRO A 1 103 ? 4.625 -3.439 -19.772 1.00 83.06 103 PRO A N 1
ATOM 799 C CA . PRO A 1 103 ? 5.200 -4.674 -19.244 1.00 83.06 103 PRO A CA 1
ATOM 800 C C . PRO A 1 103 ? 6.731 -4.706 -19.284 1.00 83.06 103 PRO A C 1
ATOM 802 O O . PRO A 1 103 ? 7.352 -4.102 -20.161 1.00 83.06 103 PRO A O 1
ATOM 805 N N . ARG A 1 104 ? 7.324 -5.444 -18.342 1.00 79.81 104 ARG A N 1
ATOM 806 C CA . ARG A 1 104 ? 8.749 -5.794 -18.202 1.00 79.81 104 ARG A CA 1
ATOM 807 C C . ARG A 1 104 ? 9.734 -4.618 -18.190 1.00 79.81 104 ARG A C 1
ATOM 809 O O . ARG A 1 104 ? 10.942 -4.842 -18.217 1.00 79.81 104 ARG A O 1
ATOM 816 N N . LYS A 1 105 ? 9.245 -3.384 -18.050 1.00 84.69 105 LYS A N 1
ATOM 817 C CA . LYS A 1 105 ? 10.036 -2.150 -17.988 1.00 84.69 105 LYS A CA 1
ATOM 818 C C . LYS A 1 105 ? 9.932 -1.505 -16.604 1.00 84.69 105 LYS A C 1
ATOM 820 O O . LYS A 1 105 ? 8.874 -1.556 -15.984 1.00 84.69 105 LYS A O 1
ATOM 825 N N . TRP A 1 106 ? 11.021 -0.890 -16.148 1.00 87.56 106 TRP A N 1
ATOM 826 C CA . TRP A 1 106 ? 11.016 -0.030 -14.966 1.00 87.56 106 TRP A CA 1
ATOM 827 C C . TRP A 1 106 ? 10.347 1.312 -15.266 1.00 87.56 106 TRP A C 1
ATOM 829 O O . TRP A 1 106 ? 10.644 1.954 -16.278 1.00 87.56 106 TRP A O 1
ATOM 839 N N . HIS A 1 107 ? 9.459 1.736 -14.372 1.00 89.38 107 HIS A N 1
ATOM 840 C CA . HIS A 1 107 ? 8.796 3.034 -14.425 1.00 89.38 107 HIS A CA 1
ATOM 841 C C . HIS A 1 107 ? 8.938 3.738 -13.084 1.00 89.38 107 HIS A C 1
ATOM 843 O O . HIS A 1 107 ? 8.636 3.148 -12.053 1.00 89.38 107 HIS A O 1
ATOM 849 N N . GLU A 1 108 ? 9.357 4.998 -13.117 1.00 90.81 108 GLU A N 1
ATOM 850 C CA . GLU A 1 108 ? 9.447 5.856 -11.933 1.00 90.81 108 GLU A CA 1
ATOM 851 C C . GLU A 1 108 ? 8.135 6.631 -11.727 1.00 90.81 108 GLU A C 1
ATOM 853 O O . GLU A 1 108 ? 7.501 7.012 -12.714 1.00 90.81 108 GLU A O 1
ATOM 858 N N . SER A 1 109 ? 7.721 6.868 -10.483 1.00 88.94 109 SER A N 1
ATOM 859 C CA . SER A 1 109 ? 6.555 7.680 -10.123 1.00 88.94 109 SER A CA 1
ATOM 860 C C . SER A 1 109 ? 6.685 9.126 -10.614 1.00 88.94 109 SER A C 1
ATOM 862 O O . SER A 1 109 ? 7.782 9.649 -10.803 1.00 88.94 109 SER A O 1
ATOM 864 N N . ASP A 1 110 ? 5.549 9.773 -10.873 1.00 88.94 110 ASP A N 1
ATOM 865 C CA . ASP A 1 110 ? 5.508 11.152 -11.382 1.00 88.94 110 ASP A CA 1
ATOM 866 C C . ASP A 1 110 ? 5.851 12.164 -10.281 1.00 88.94 110 ASP A C 1
ATOM 868 O O . ASP A 1 110 ? 6.499 13.182 -10.532 1.00 88.94 110 ASP A O 1
ATOM 872 N N . VAL A 1 111 ? 5.445 11.857 -9.048 1.00 85.88 111 VAL A N 1
ATOM 873 C CA . VAL A 1 111 ? 5.726 12.661 -7.857 1.00 85.88 111 VAL A CA 1
ATOM 874 C C . VAL A 1 111 ? 6.562 11.880 -6.855 1.00 85.88 111 VAL A C 1
ATOM 876 O O . VAL A 1 111 ? 6.548 10.644 -6.830 1.00 85.88 111 VAL A O 1
ATOM 879 N N . SER A 1 112 ? 7.300 12.620 -6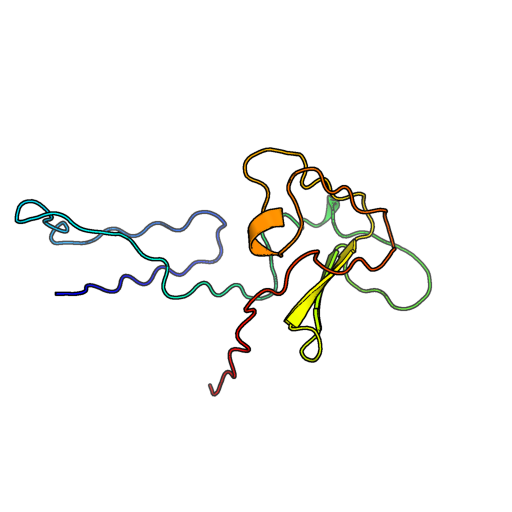.031 1.00 79.75 112 SER A N 1
ATOM 880 C CA . SER A 1 112 ? 7.968 12.048 -4.870 1.00 79.75 112 SER A CA 1
ATOM 881 C C . SER A 1 112 ? 6.928 11.521 -3.884 1.00 79.75 112 SER A C 1
ATOM 883 O O . SER A 1 112 ? 5.889 12.145 -3.669 1.00 79.75 112 SER A O 1
ATOM 885 N N . ILE A 1 113 ? 7.210 10.368 -3.294 1.00 67.50 113 ILE A N 1
ATOM 886 C CA . ILE A 1 113 ? 6.380 9.724 -2.289 1.00 67.50 113 ILE A CA 1
ATOM 887 C C . ILE A 1 113 ? 7.194 9.460 -1.035 1.00 67.50 113 ILE A C 1
ATOM 889 O O . ILE A 1 113 ? 8.350 9.040 -1.086 1.00 67.50 113 ILE A O 1
ATOM 893 N N . ASN A 1 114 ? 6.567 9.689 0.113 1.00 57.34 114 ASN A N 1
ATOM 894 C CA . ASN A 1 114 ? 7.181 9.405 1.396 1.00 57.34 114 ASN A CA 1
ATOM 895 C C . ASN A 1 114 ? 7.045 7.907 1.714 1.00 57.34 114 ASN A C 1
ATOM 897 O O . ASN A 1 114 ? 6.181 7.507 2.491 1.00 57.34 114 ASN A O 1
ATOM 901 N N . ILE A 1 115 ? 7.871 7.062 1.086 1.00 54.38 115 ILE A N 1
ATOM 902 C CA . ILE A 1 115 ? 8.062 5.685 1.561 1.00 54.38 115 ILE A CA 1
ATOM 903 C C . ILE A 1 115 ? 9.026 5.778 2.740 1.00 54.38 115 ILE A C 1
ATOM 905 O O . ILE A 1 115 ? 10.243 5.688 2.567 1.00 54.38 115 ILE A O 1
ATOM 909 N N . MET A 1 116 ? 8.492 6.019 3.937 1.00 48.00 116 MET A N 1
ATOM 910 C CA . MET A 1 116 ? 9.311 5.990 5.144 1.00 48.00 116 MET A CA 1
ATOM 911 C C . MET A 1 116 ? 9.944 4.601 5.277 1.00 48.00 116 MET A C 1
ATOM 913 O O . MET A 1 116 ? 9.248 3.587 5.310 1.00 48.00 116 MET A O 1
ATOM 917 N N . ASN A 1 117 ? 11.277 4.562 5.317 1.00 38.19 117 ASN A N 1
ATOM 918 C CA . ASN A 1 117 ? 12.022 3.352 5.628 1.00 38.19 117 ASN A CA 1
ATOM 919 C C . ASN A 1 117 ? 11.751 2.993 7.095 1.00 38.19 117 ASN A C 1
ATOM 921 O O . ASN A 1 117 ? 12.246 3.672 7.995 1.00 38.19 117 ASN A O 1
ATOM 925 N N . VAL A 1 118 ? 10.949 1.958 7.344 1.00 35.88 118 VAL A N 1
ATOM 926 C CA . VAL A 1 118 ? 10.793 1.414 8.694 1.00 35.88 118 VAL A CA 1
ATOM 927 C C . VAL A 1 118 ? 12.025 0.556 8.974 1.00 35.88 118 VAL A C 1
ATOM 929 O O . VAL A 1 118 ? 12.108 -0.598 8.557 1.00 35.88 118 VAL A O 1
ATOM 932 N N . ASN A 1 119 ? 13.011 1.131 9.666 1.00 28.70 119 ASN A N 1
ATOM 933 C CA . ASN A 1 119 ? 14.092 0.354 10.262 1.00 28.70 119 ASN A CA 1
ATOM 934 C C . ASN A 1 119 ? 13.487 -0.526 11.363 1.00 28.70 119 ASN A C 1
ATOM 936 O O . ASN A 1 119 ? 13.217 -0.055 12.465 1.00 28.70 119 ASN A O 1
ATOM 940 N N . VAL A 1 120 ? 13.265 -1.805 11.069 1.00 33.28 120 VAL A N 1
ATOM 941 C CA . VAL A 1 120 ? 12.940 -2.792 12.100 1.00 33.28 120 VAL A CA 1
ATOM 942 C C . VAL A 1 120 ? 14.186 -3.024 12.952 1.00 33.28 120 VAL A C 1
ATOM 944 O O . VAL A 1 120 ? 15.194 -3.528 12.458 1.00 33.28 120 VAL A O 1
ATOM 947 N N . ILE A 1 121 ? 14.091 -2.723 14.244 1.00 23.95 121 ILE A N 1
ATOM 948 C CA . ILE A 1 121 ? 14.833 -3.453 15.274 1.00 23.95 121 ILE A CA 1
ATOM 949 C C . ILE A 1 121 ? 13.799 -4.358 15.941 1.00 23.95 121 ILE A C 1
ATOM 951 O O . ILE A 1 121 ? 12.736 -3.887 16.342 1.00 23.95 121 ILE A O 1
ATOM 955 N N . ARG A 1 122 ? 14.081 -5.661 15.929 1.00 36.06 122 ARG A N 1
ATOM 956 C CA . ARG A 1 122 ? 13.242 -6.701 16.533 1.00 36.06 122 ARG A CA 1
ATOM 957 C C . ARG A 1 122 ? 13.260 -6.627 18.051 1.00 36.06 122 ARG A C 1
ATOM 959 O O . ARG A 1 122 ? 14.337 -6.294 18.593 1.00 36.06 122 ARG A O 1
#

Radius of gyration: 18.36 Å; chains: 1; bounding box: 39×35×45 Å